Protein AF-A0A5J6XV46-F1 (afdb_monomer)

Solvent-accessible surface area (backbone atoms only — not comparable to full-atom values): 4624 Å² total; per-residue (Å²): 85,79,92,78,74,53,89,67,74,60,40,97,87,58,41,39,67,66,51,41,37,52,75,74,70,55,84,78,93,64,89,86,88,82,86,87,80,93,63,93,45,72,66,57,44,50,51,56,33,62,75,31,68,74,46,27,50,60,74,69,40,83,80,58,89,77,87,134

pLDDT: mean 95.31, std 3.85, range [71.88, 98.56]

Secondary structure (DSSP, 8-state):
-TTTT--SSSBTTTBSHHHHHHHTT---SS-------S-SSHHHHHHHHHHSHHHHHHHH-TT-----

Structure (mmCIF, N/CA/C/O backbone):
data_AF-A0A5J6XV46-F1
#
_entry.id   AF-A0A5J6XV46-F1
#
loop_
_atom_site.group_PDB
_atom_site.id
_atom_site.type_symbol
_atom_site.label_atom_id
_atom_site.label_alt_id
_atom_site.label_comp_id
_atom_site.label_asym_id
_atom_site.label_entity_id
_atom_site.label_seq_id
_atom_site.pdbx_PDB_ins_code
_atom_site.Cartn_x
_atom_site.Cartn_y
_atom_site.Cartn_z
_atom_site.occupancy
_atom_site.B_iso_or_equiv
_atom_site.auth_seq_id
_atom_site.auth_comp_id
_atom_site.auth_asym_id
_atom_site.au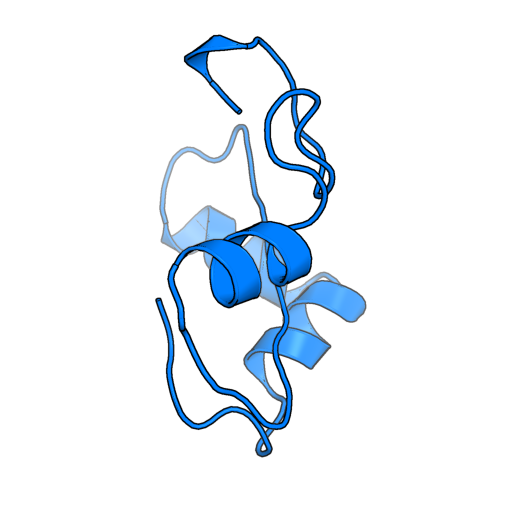th_atom_id
_atom_site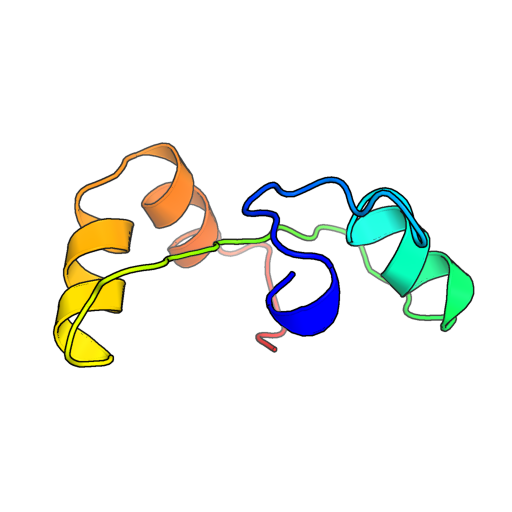.pdbx_PDB_model_num
ATOM 1 N N . MET A 1 1 ? -11.474 -6.344 1.976 1.00 91.88 1 MET A N 1
ATOM 2 C CA . MET A 1 1 ? -11.220 -6.132 3.420 1.00 91.88 1 MET A CA 1
ATOM 3 C C . MET A 1 1 ? -12.492 -5.763 4.172 1.00 91.88 1 MET A C 1
ATOM 5 O O . MET A 1 1 ? -12.972 -6.609 4.911 1.00 91.88 1 MET A O 1
ATOM 9 N N . SER A 1 2 ? -13.088 -4.584 3.934 1.00 93.75 2 SER A N 1
ATOM 10 C CA . SER A 1 2 ? -14.281 -4.112 4.671 1.00 93.75 2 SER A CA 1
ATOM 11 C C . SER A 1 2 ? -15.480 -5.073 4.613 1.00 93.75 2 SER A C 1
ATOM 13 O O . SER A 1 2 ? -15.963 -5.511 5.651 1.00 93.75 2 SER A O 1
ATOM 15 N N . GLU A 1 3 ? -15.899 -5.481 3.410 1.00 93.44 3 GLU A N 1
ATOM 16 C CA . GLU A 1 3 ? -17.071 -6.359 3.218 1.00 93.44 3 GLU A CA 1
ATOM 17 C C . GLU A 1 3 ? -16.915 -7.739 3.871 1.00 93.44 3 GLU A C 1
ATOM 19 O O . GLU A 1 3 ? -17.866 -8.286 4.418 1.00 93.44 3 GLU A O 1
ATOM 24 N N . ASN A 1 4 ? -15.695 -8.279 3.856 1.00 91.19 4 ASN A N 1
ATOM 25 C CA . ASN A 1 4 ? -15.375 -9.598 4.405 1.00 91.19 4 ASN A CA 1
ATOM 26 C C . ASN A 1 4 ? -14.861 -9.528 5.858 1.00 91.19 4 ASN A C 1
ATOM 28 O O . ASN A 1 4 ? -14.410 -10.540 6.386 1.00 91.19 4 ASN A O 1
ATOM 32 N N . GLY A 1 5 ? -14.876 -8.347 6.490 1.00 94.25 5 GLY A N 1
ATOM 33 C CA . GLY A 1 5 ? -14.560 -8.176 7.911 1.00 94.25 5 GLY A CA 1
ATOM 34 C C . GLY A 1 5 ? -13.139 -8.570 8.330 1.00 94.25 5 GLY A C 1
ATOM 35 O O . GLY A 1 5 ? -12.967 -9.128 9.410 1.00 94.25 5 GLY A O 1
ATOM 36 N N . TYR A 1 6 ? -12.121 -8.296 7.508 1.00 95.25 6 TYR A N 1
ATOM 37 C CA . TYR A 1 6 ? -10.721 -8.613 7.829 1.00 95.25 6 TYR A CA 1
ATOM 38 C C . TYR A 1 6 ? -9.770 -7.451 7.518 1.00 95.25 6 TYR A C 1
ATOM 40 O O . TYR A 1 6 ? -10.050 -6.622 6.648 1.00 95.25 6 TYR A O 1
ATOM 48 N N . PHE A 1 7 ? -8.621 -7.432 8.199 1.00 96.81 7 PHE A N 1
ATOM 49 C CA . PHE A 1 7 ? -7.517 -6.503 7.959 1.00 96.81 7 PHE A CA 1
ATOM 50 C C . PHE A 1 7 ? -6.198 -7.284 7.884 1.00 96.81 7 PHE A C 1
ATOM 52 O O . PHE A 1 7 ? -5.601 -7.618 8.905 1.00 96.81 7 PHE A O 1
ATOM 59 N N . ALA A 1 8 ? -5.807 -7.660 6.665 1.00 96.56 8 ALA A N 1
ATOM 60 C CA . ALA A 1 8 ? -4.592 -8.419 6.372 1.00 96.56 8 ALA A CA 1
ATOM 61 C C . ALA A 1 8 ? -4.235 -8.292 4.884 1.00 96.56 8 ALA A C 1
ATOM 63 O O . ALA A 1 8 ? -5.132 -8.131 4.059 1.00 96.56 8 ALA A O 1
ATOM 64 N N . HIS A 1 9 ? -2.955 -8.461 4.544 1.00 96.44 9 HIS A N 1
ATOM 65 C CA . HIS A 1 9 ? -2.475 -8.478 3.154 1.00 96.44 9 HIS A CA 1
ATOM 66 C C . HIS A 1 9 ? -3.038 -9.646 2.330 1.00 96.44 9 HIS A C 1
ATOM 68 O O . HIS A 1 9 ? -3.198 -9.550 1.119 1.00 96.44 9 HIS A O 1
ATOM 74 N N . THR A 1 10 ? -3.373 -10.769 2.968 1.00 96.44 10 THR A N 1
ATOM 75 C CA . THR A 1 10 ? -3.946 -11.921 2.263 1.00 96.44 10 THR A CA 1
ATOM 76 C C . THR A 1 10 ? -5.465 -11.873 2.323 1.00 96.44 10 THR A C 1
ATOM 78 O O . THR A 1 10 ? -6.069 -11.981 3.391 1.00 96.44 10 THR A O 1
ATOM 81 N N . SER A 1 11 ? -6.091 -11.748 1.157 1.00 94.62 11 SER A N 1
ATOM 82 C CA . SER A 1 11 ? -7.530 -11.885 0.986 1.00 94.62 11 SER A CA 1
ATOM 83 C C . SER A 1 11 ? -7.962 -13.351 1.098 1.00 94.62 11 SER A C 1
ATOM 85 O O . SER A 1 11 ? -7.387 -14.204 0.419 1.00 94.62 11 SER A O 1
ATOM 87 N N . PRO A 1 12 ? -9.031 -13.661 1.856 1.00 92.19 12 PRO A N 1
ATOM 88 C CA . PRO A 1 12 ? -9.616 -15.002 1.880 1.00 92.19 12 PRO A CA 1
ATOM 89 C C . PRO A 1 12 ? -10.262 -15.398 0.540 1.00 92.19 12 PRO A C 1
ATOM 91 O O . PRO A 1 12 ? -10.537 -16.573 0.320 1.00 92.19 12 PRO A O 1
ATOM 94 N N . THR A 1 13 ? -10.517 -14.432 -0.349 1.00 90.25 13 THR A N 1
ATOM 95 C CA . THR A 1 13 ? -11.155 -14.656 -1.657 1.00 90.25 13 THR A CA 1
ATOM 96 C C . THR A 1 13 ? -10.151 -14.620 -2.805 1.00 90.25 13 THR A C 1
ATOM 98 O O . THR A 1 13 ? -10.272 -15.399 -3.744 1.00 90.25 13 THR A O 1
ATOM 101 N N . TYR A 1 14 ? -9.175 -13.713 -2.738 1.00 88.88 14 TYR A N 1
ATOM 102 C CA . TYR A 1 14 ? -8.309 -13.381 -3.873 1.00 88.88 14 TYR A CA 1
ATOM 103 C C . TYR A 1 14 ? -6.820 -13.679 -3.646 1.00 88.88 14 TYR A C 1
AT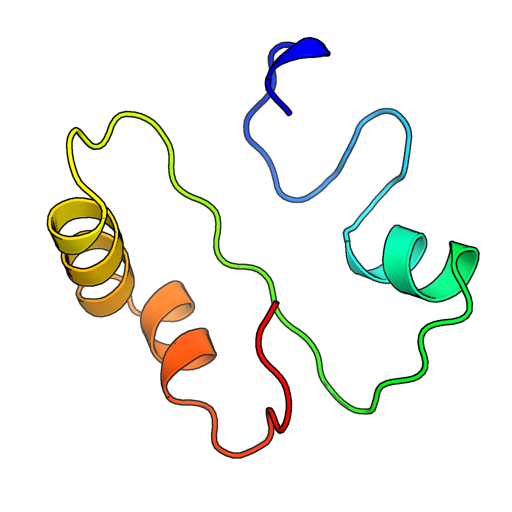OM 105 O O . TYR A 1 14 ? -6.026 -13.472 -4.558 1.00 88.88 14 TYR A O 1
ATOM 113 N N . GLY A 1 15 ? -6.429 -14.172 -2.466 1.00 94.31 15 GLY A N 1
ATOM 114 C CA . GLY A 1 15 ? -5.019 -14.377 -2.132 1.00 94.31 15 GLY A CA 1
ATOM 115 C C . GLY A 1 15 ? -4.298 -13.062 -1.831 1.00 94.31 15 GLY A C 1
ATOM 116 O O . GLY A 1 15 ? -4.898 -12.119 -1.316 1.00 94.31 15 GLY A O 1
ATOM 117 N N . SER A 1 16 ? -2.996 -13.009 -2.095 1.00 96.19 16 SER A N 1
ATOM 118 C CA . SER A 1 16 ? -2.195 -11.796 -1.900 1.00 96.19 16 SER A CA 1
ATOM 119 C C . SER A 1 16 ? -2.535 -10.710 -2.941 1.00 96.19 16 SER A C 1
ATOM 121 O O . SER A 1 16 ? -3.058 -11.029 -4.014 1.00 96.19 16 SER A O 1
ATOM 123 N N . PRO A 1 17 ? -2.192 -9.428 -2.708 1.00 94.50 17 PRO A N 1
ATOM 124 C CA . PRO A 1 17 ? -2.295 -8.383 -3.735 1.00 94.50 17 PRO A CA 1
ATOM 125 C C . PRO A 1 17 ? -1.532 -8.738 -5.024 1.00 94.50 17 PRO A C 1
ATOM 127 O O . PRO A 1 17 ? -1.937 -8.346 -6.117 1.00 94.50 17 PRO A O 1
ATOM 130 N N . PHE A 1 18 ? -0.466 -9.537 -4.926 1.00 94.88 18 PHE A N 1
ATOM 131 C CA . PHE A 1 18 ? 0.307 -10.027 -6.070 1.00 94.88 18 PHE A CA 1
ATOM 132 C C . PHE A 1 18 ? -0.466 -11.054 -6.905 1.00 94.88 18 PHE A C 1
ATOM 134 O O . PHE A 1 18 ? -0.428 -11.008 -8.137 1.00 94.88 18 PHE A O 1
ATOM 141 N N . ASP A 1 19 ? -1.217 -11.943 -6.246 1.00 94.88 19 ASP A N 1
ATOM 142 C CA . ASP A 1 19 ? -2.116 -12.886 -6.920 1.00 94.88 19 ASP A CA 1
ATOM 143 C C . ASP A 1 19 ? -3.225 -12.136 -7.659 1.00 94.88 19 ASP A C 1
ATOM 145 O O . ASP A 1 19 ? -3.525 -12.448 -8.814 1.00 94.88 19 ASP A O 1
ATOM 149 N N . MET A 1 20 ? -3.774 -11.090 -7.031 1.00 93.75 20 MET A N 1
ATOM 150 C CA . MET A 1 20 ? -4.738 -10.198 -7.670 1.00 93.75 20 MET A CA 1
ATOM 151 C C . MET A 1 20 ? -4.152 -9.510 -8.901 1.00 93.75 20 MET A C 1
ATOM 153 O O . MET A 1 20 ? -4.722 -9.634 -9.983 1.00 93.75 20 MET A O 1
ATOM 157 N N . MET A 1 21 ? -3.016 -8.817 -8.773 1.00 94.06 21 MET A N 1
ATOM 158 C CA . MET A 1 21 ? -2.385 -8.128 -9.906 1.00 94.06 21 MET A CA 1
ATOM 159 C C . MET A 1 21 ? -2.150 -9.080 -11.081 1.00 94.06 21 MET A C 1
ATOM 161 O O . MET A 1 21 ? -2.497 -8.758 -12.217 1.00 94.06 21 MET A O 1
ATOM 165 N N . LYS A 1 22 ? -1.669 -10.297 -10.802 1.00 93.50 22 LYS A N 1
ATOM 166 C CA . LYS A 1 22 ? -1.501 -11.340 -11.815 1.00 93.50 22 LYS A CA 1
ATOM 167 C C . LYS A 1 22 ? -2.827 -11.758 -12.459 1.00 93.50 22 LYS A C 1
ATOM 169 O O . LYS A 1 22 ? -2.884 -11.886 -13.680 1.00 93.50 22 LYS A O 1
ATOM 174 N N . ALA A 1 23 ? -3.882 -11.968 -11.671 1.00 93.19 23 ALA A N 1
ATOM 175 C CA . ALA A 1 23 ? -5.201 -12.356 -12.176 1.00 93.19 23 ALA A CA 1
ATOM 176 C C . ALA A 1 23 ? -5.829 -11.282 -13.083 1.00 93.19 23 ALA A C 1
ATOM 178 O O . ALA A 1 23 ? -6.517 -11.620 -14.045 1.00 93.19 23 ALA A O 1
ATOM 179 N N . PHE A 1 24 ? -5.549 -10.005 -12.814 1.00 93.44 24 PHE A N 1
ATOM 180 C CA . PHE A 1 24 ? -5.996 -8.872 -13.628 1.00 93.44 24 PHE A CA 1
ATOM 181 C C . PHE A 1 24 ? -5.040 -8.515 -14.781 1.00 93.44 24 PHE A C 1
ATOM 183 O O . PHE A 1 24 ? -5.289 -7.552 -15.502 1.00 93.44 24 PHE A O 1
ATOM 190 N N . GLY A 1 25 ? -3.970 -9.290 -14.993 1.00 95.50 25 GLY A N 1
ATOM 191 C CA . GLY A 1 25 ? -3.026 -9.076 -16.093 1.00 95.50 25 GLY A CA 1
ATOM 192 C C . GLY A 1 25 ? -2.096 -7.873 -15.907 1.00 95.50 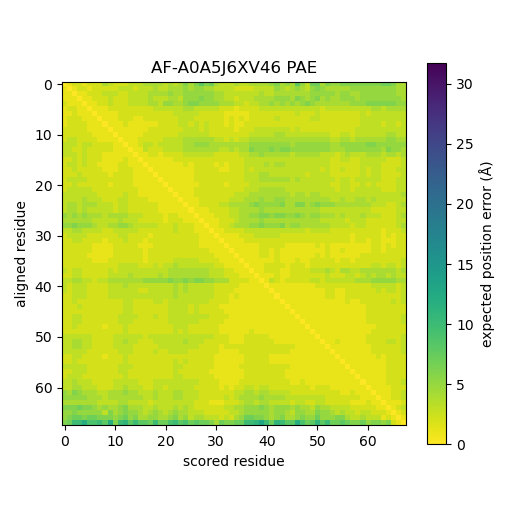25 GLY A C 1
ATOM 193 O O . GLY A 1 25 ? -1.538 -7.384 -16.887 1.00 95.50 25 GLY A O 1
ATOM 194 N N . ILE A 1 26 ? -1.915 -7.397 -14.672 1.00 93.88 26 ILE A N 1
ATOM 195 C CA . ILE A 1 26 ? -0.975 -6.325 -14.338 1.00 93.88 26 ILE A CA 1
ATOM 196 C C . ILE A 1 26 ? 0.440 -6.908 -14.294 1.00 93.88 26 ILE A C 1
ATOM 198 O O . ILE A 1 26 ? 0.731 -7.835 -13.536 1.00 93.88 26 ILE A O 1
ATOM 202 N N . THR A 1 27 ? 1.332 -6.348 -15.107 1.00 94.19 27 THR A N 1
ATOM 203 C CA . THR A 1 27 ? 2.749 -6.722 -15.155 1.00 94.19 27 THR A CA 1
ATOM 204 C C . THR A 1 27 ? 3.590 -5.730 -14.365 1.00 94.19 27 THR A C 1
ATOM 206 O O . THR A 1 27 ? 3.479 -4.528 -14.592 1.00 94.19 27 THR A O 1
ATOM 209 N N . TYR A 1 28 ? 4.469 -6.222 -13.495 1.00 93.88 28 TYR A N 1
ATOM 210 C CA . TYR A 1 28 ? 5.364 -5.398 -12.680 1.00 93.88 28 TYR A CA 1
ATOM 211 C C . TYR A 1 28 ? 6.696 -6.120 -12.432 1.00 93.88 28 TYR A C 1
ATOM 213 O O . TYR A 1 28 ? 6.785 -7.342 -12.561 1.00 93.88 28 TYR A O 1
ATOM 221 N N . VAL A 1 29 ? 7.733 -5.360 -12.069 1.00 94.56 29 VAL A N 1
ATOM 222 C CA . VAL A 1 29 ? 9.053 -5.898 -11.675 1.00 94.56 29 VAL A CA 1
ATOM 223 C C . VAL A 1 29 ? 9.197 -5.954 -10.153 1.00 94.56 29 VAL A C 1
ATOM 225 O O . VAL A 1 29 ? 9.766 -6.900 -9.618 1.00 94.56 29 VAL A O 1
ATOM 228 N N . ALA A 1 30 ? 8.640 -4.966 -9.454 1.00 94.38 30 ALA A N 1
ATOM 229 C CA . ALA A 1 30 ? 8.561 -4.909 -8.002 1.00 94.38 30 ALA A CA 1
ATOM 230 C C . ALA A 1 30 ? 7.212 -4.302 -7.603 1.00 94.38 30 ALA A C 1
ATOM 232 O O . ALA A 1 30 ? 6.682 -3.460 -8.326 1.00 94.38 30 ALA A O 1
ATOM 233 N N . ALA A 1 31 ? 6.653 -4.747 -6.481 1.00 95.69 31 ALA A N 1
ATOM 234 C CA . ALA A 1 31 ? 5.413 -4.210 -5.941 1.00 95.69 31 ALA A CA 1
ATOM 235 C C . ALA A 1 31 ? 5.367 -4.396 -4.420 1.00 95.69 31 ALA A C 1
ATOM 237 O O . ALA A 1 31 ? 5.959 -5.338 -3.890 1.00 95.69 31 ALA A O 1
ATOM 238 N N . ALA A 1 32 ? 4.629 -3.523 -3.742 1.00 96.56 32 ALA A N 1
ATOM 239 C CA . ALA A 1 32 ? 4.372 -3.586 -2.310 1.00 96.56 32 ALA A CA 1
ATOM 240 C C . ALA A 1 32 ? 2.979 -3.041 -1.982 1.00 96.56 32 ALA A C 1
ATOM 242 O O . ALA A 1 32 ? 2.368 -2.348 -2.792 1.00 96.56 32 ALA A O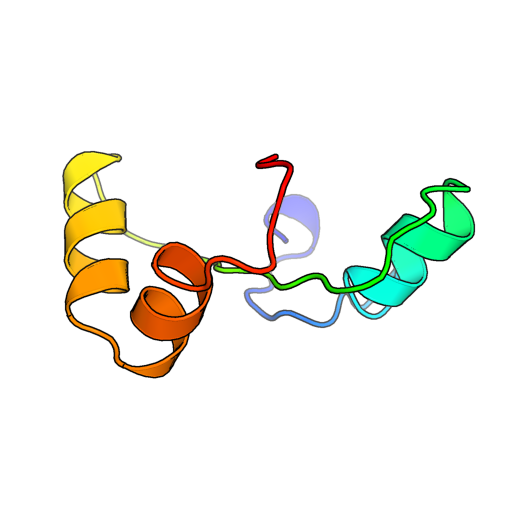 1
ATOM 243 N N . GLU A 1 33 ? 2.487 -3.355 -0.785 1.00 97.50 33 GLU A N 1
ATOM 244 C CA . GLU A 1 33 ? 1.197 -2.889 -0.282 1.00 97.50 33 GLU A CA 1
ATOM 245 C C . GLU A 1 33 ? 1.377 -2.322 1.129 1.00 97.50 33 GLU A C 1
ATOM 247 O O . GLU A 1 33 ? 1.934 -2.986 2.003 1.00 97.50 33 GLU A O 1
ATOM 252 N N . ASN A 1 34 ? 0.856 -1.117 1.355 1.00 98.00 34 ASN A N 1
ATOM 253 C CA . ASN A 1 34 ? 0.669 -0.553 2.686 1.00 98.00 34 ASN A CA 1
ATOM 254 C C . ASN A 1 34 ? -0.836 -0.502 2.981 1.00 98.00 34 ASN A C 1
ATOM 256 O O . ASN A 1 34 ? -1.606 0.032 2.186 1.00 98.00 34 ASN A O 1
ATOM 260 N N . ILE A 1 35 ? -1.259 -1.030 4.132 1.00 97.62 35 ILE A N 1
ATOM 261 C CA . ILE A 1 35 ? -2.657 -0.977 4.58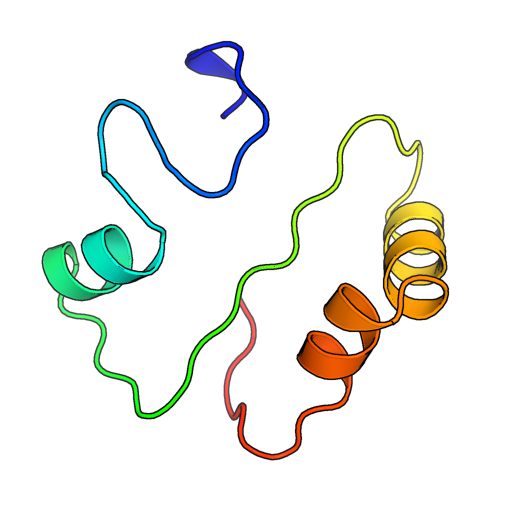3 1.00 97.62 35 ILE A CA 1
ATOM 262 C C . ILE A 1 35 ? -2.755 -0.268 5.930 1.00 97.62 35 ILE A C 1
ATOM 264 O O . ILE A 1 35 ? -1.862 -0.362 6.770 1.00 97.62 35 ILE A O 1
ATOM 268 N N . ALA A 1 36 ? -3.847 0.462 6.145 1.00 97.56 36 ALA A N 1
ATOM 269 C CA . ALA A 1 36 ? -4.132 1.151 7.399 1.00 97.56 36 ALA A CA 1
ATOM 270 C C . ALA A 1 36 ? -5.626 1.071 7.729 1.00 97.56 36 ALA A C 1
ATOM 272 O O . ALA A 1 36 ? -6.475 1.057 6.839 1.00 97.56 36 ALA A O 1
ATOM 273 N N . GLN A 1 37 ? -5.956 1.044 9.021 1.00 96.56 37 GLN A N 1
ATOM 274 C CA . GLN A 1 37 ? -7.333 1.064 9.517 1.00 96.56 37 GLN A CA 1
ATOM 275 C C . GLN A 1 37 ? -7.414 1.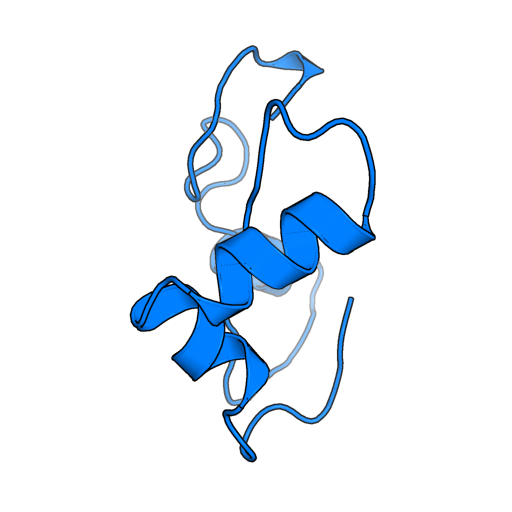911 10.792 1.00 96.56 37 GLN A C 1
ATOM 277 O O . GLN A 1 37 ? -6.451 1.994 11.545 1.00 96.56 37 GLN A O 1
ATOM 282 N N . GLY A 1 38 ? -8.557 2.560 11.031 1.00 96.06 38 GLY A N 1
ATOM 283 C CA . GLY A 1 38 ? -8.845 3.265 12.290 1.00 96.06 38 GLY A CA 1
ATOM 284 C C . GLY A 1 38 ? -8.364 4.719 12.376 1.00 96.06 38 GLY A C 1
ATOM 285 O O . GLY A 1 38 ? -8.677 5.404 13.348 1.00 96.06 38 GLY A O 1
ATOM 286 N N . HIS A 1 39 ? -7.661 5.218 11.361 1.00 97.50 39 HIS A N 1
ATOM 287 C CA . HIS A 1 39 ? -7.222 6.612 11.283 1.00 97.50 39 HIS A CA 1
ATOM 288 C C . HIS A 1 39 ? -8.377 7.522 10.842 1.00 97.50 39 HIS A C 1
ATOM 290 O O . HIS A 1 39 ? -9.251 7.110 10.079 1.00 97.50 39 HIS A O 1
ATOM 296 N N . ARG A 1 40 ? -8.389 8.770 11.325 1.00 97.31 40 ARG A N 1
ATOM 297 C CA . ARG A 1 40 ? -9.464 9.738 11.031 1.00 97.31 40 ARG A CA 1
ATOM 298 C C . ARG A 1 40 ? -9.227 10.563 9.770 1.00 97.31 40 ARG A C 1
ATOM 300 O O . ARG A 1 40 ? -10.191 11.082 9.216 1.00 97.31 40 ARG A O 1
ATOM 307 N N . THR A 1 41 ? -7.974 10.714 9.352 1.00 98.12 41 THR A N 1
ATOM 308 C CA . THR A 1 41 ? -7.593 11.501 8.174 1.00 98.12 41 THR A CA 1
ATOM 309 C C . THR A 1 41 ? -6.489 10.794 7.394 1.00 98.12 41 THR A C 1
ATOM 311 O O . THR A 1 41 ? -5.820 9.905 7.926 1.00 98.12 41 THR A O 1
ATOM 314 N N . ALA A 1 42 ? -6.305 11.187 6.134 1.00 97.50 42 ALA A N 1
ATOM 315 C CA . ALA A 1 42 ? -5.241 10.654 5.289 1.00 97.50 42 ALA A CA 1
ATOM 316 C C . ALA A 1 42 ? -3.850 11.063 5.799 1.00 97.50 42 ALA A C 1
ATOM 318 O O . ALA A 1 42 ? -2.920 10.267 5.750 1.00 97.50 42 ALA A O 1
ATOM 319 N N . GLU A 1 43 ? -3.718 12.267 6.359 1.00 98.38 43 GLU A N 1
ATOM 320 C CA . GLU A 1 43 ? -2.472 12.750 6.962 1.00 98.38 43 GLU A CA 1
ATOM 321 C C . GLU A 1 43 ? -2.050 11.856 8.130 1.00 98.38 43 GLU A C 1
ATOM 323 O O . GLU A 1 43 ? -0.891 11.465 8.203 1.00 98.38 43 GLU A O 1
ATOM 328 N N . ALA A 1 44 ? -3.001 11.453 8.982 1.00 98.56 44 ALA A N 1
ATOM 329 C CA . ALA A 1 44 ? -2.728 10.536 10.086 1.00 98.56 44 ALA A CA 1
ATOM 330 C C . ALA A 1 44 ? -2.320 9.132 9.600 1.00 98.56 44 ALA A C 1
ATOM 332 O O . ALA A 1 44 ? -1.506 8.475 10.242 1.00 98.56 44 ALA A O 1
ATOM 333 N N . VAL A 1 45 ? -2.865 8.665 8.467 1.00 98.38 45 VAL A N 1
ATOM 334 C CA . VAL A 1 45 ? -2.418 7.411 7.831 1.00 98.38 45 VAL A CA 1
ATOM 335 C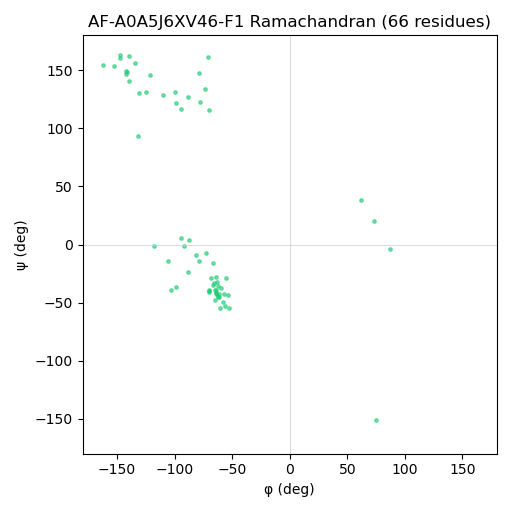 C . VAL A 1 45 ? -0.979 7.545 7.340 1.00 98.38 45 VAL A C 1
ATOM 337 O O . VAL A 1 45 ? -0.157 6.671 7.605 1.00 98.38 45 VAL A O 1
ATOM 340 N N . MET A 1 46 ? -0.670 8.642 6.646 1.00 98.12 46 MET A N 1
ATOM 341 C CA . MET A 1 46 ? 0.660 8.878 6.094 1.00 98.12 46 MET A CA 1
ATOM 342 C C . MET A 1 46 ? 1.715 9.000 7.195 1.00 98.12 46 MET A C 1
ATOM 344 O O . MET A 1 46 ? 2.777 8.396 7.084 1.00 98.12 46 MET A O 1
ATOM 348 N N . GLU A 1 47 ? 1.417 9.729 8.272 1.00 98.50 47 GLU A N 1
ATOM 349 C CA . GLU A 1 47 ? 2.279 9.816 9.455 1.00 98.50 47 GLU A CA 1
ATOM 350 C C . GLU A 1 47 ? 2.530 8.423 10.052 1.00 98.50 47 GLU A C 1
ATOM 352 O O . GLU A 1 47 ? 3.681 8.013 10.195 1.00 98.50 47 GLU A O 1
ATOM 357 N N . GLY A 1 48 ? 1.469 7.637 10.270 1.00 98.25 48 GLY A N 1
ATOM 358 C CA . GLY A 1 48 ? 1.587 6.273 10.788 1.00 98.25 48 GLY A CA 1
ATOM 359 C C . GLY A 1 48 ? 2.419 5.339 9.899 1.00 98.25 48 GLY A C 1
ATOM 360 O O . GLY A 1 48 ? 3.190 4.520 10.406 1.00 98.25 48 GLY A O 1
ATOM 361 N N . TRP A 1 49 ? 2.312 5.461 8.573 1.00 98.50 49 TRP A N 1
ATOM 362 C CA . TRP A 1 49 ? 3.167 4.711 7.653 1.00 98.50 49 TRP A CA 1
ATOM 363 C C . TRP A 1 49 ? 4.618 5.194 7.675 1.00 98.50 49 TRP A C 1
ATOM 365 O O . TRP A 1 49 ? 5.523 4.365 7.665 1.00 98.50 49 TRP A O 1
ATOM 375 N N . MET A 1 50 ? 4.868 6.502 7.741 1.00 98.50 50 MET A N 1
ATOM 376 C CA . MET A 1 50 ? 6.231 7.043 7.780 1.00 98.50 50 MET A CA 1
ATOM 377 C C . MET A 1 50 ? 6.968 6.723 9.089 1.00 98.50 50 MET A C 1
ATOM 379 O O . MET A 1 50 ? 8.192 6.553 9.078 1.00 98.50 50 MET A O 1
ATOM 383 N N . ASP A 1 51 ? 6.248 6.570 10.198 1.00 98.31 51 ASP A N 1
ATOM 384 C CA . ASP A 1 51 ? 6.823 6.184 11.492 1.00 98.31 51 ASP A CA 1
ATOM 385 C C . ASP A 1 51 ? 7.109 4.677 11.608 1.00 98.31 51 ASP A C 1
ATOM 387 O O . ASP A 1 51 ? 7.868 4.241 12.476 1.00 98.31 51 ASP A O 1
ATOM 391 N N . SER A 1 52 ? 6.558 3.866 10.705 1.00 98.19 52 SER A N 1
ATOM 392 C CA . SER A 1 52 ? 6.763 2.421 10.660 1.00 98.19 52 SER A CA 1
ATOM 393 C C . SER A 1 52 ? 7.829 2.052 9.629 1.00 98.19 52 SER A C 1
ATOM 395 O O . SER A 1 52 ? 7.669 2.335 8.449 1.00 98.19 52 SER A O 1
ATOM 397 N N . GLU A 1 53 ? 8.905 1.379 10.050 1.00 98.12 53 GLU A N 1
ATOM 398 C CA . GLU A 1 53 ? 10.045 1.053 9.176 1.00 98.12 53 GLU A CA 1
ATOM 399 C C . GLU A 1 53 ? 9.628 0.349 7.878 1.00 98.12 53 GLU A C 1
ATOM 401 O O . GLU A 1 53 ? 9.896 0.881 6.807 1.00 98.12 53 GLU A O 1
ATOM 406 N N . GLY A 1 54 ? 8.888 -0.761 7.954 1.00 98.06 54 GLY A N 1
ATOM 407 C CA . GLY A 1 54 ? 8.477 -1.502 6.755 1.00 98.06 54 GLY A CA 1
ATOM 408 C C . GLY A 1 54 ? 7.543 -0.715 5.824 1.00 98.06 54 GLY A C 1
ATOM 409 O O . GLY A 1 54 ? 7.691 -0.763 4.604 1.00 98.06 54 GLY A O 1
ATOM 410 N N . HIS A 1 55 ? 6.603 0.064 6.371 1.00 98.50 55 HIS A N 1
ATOM 411 C CA . HIS A 1 55 ? 5.718 0.889 5.541 1.00 98.50 55 HIS A CA 1
ATOM 412 C C . HIS A 1 55 ? 6.473 2.061 4.898 1.00 98.50 55 HIS A C 1
ATOM 414 O O . HIS A 1 55 ? 6.257 2.366 3.720 1.00 98.50 55 HIS A O 1
ATOM 420 N N . ARG A 1 56 ? 7.381 2.698 5.646 1.00 98.50 56 ARG A N 1
ATOM 421 C CA . ARG A 1 56 ? 8.250 3.769 5.154 1.00 98.50 56 ARG A CA 1
ATOM 422 C C . ARG A 1 56 ? 9.204 3.264 4.078 1.00 98.50 56 ARG A C 1
ATOM 424 O O . ARG A 1 56 ? 9.401 3.959 3.086 1.00 98.50 56 ARG A O 1
ATOM 431 N N . GLU A 1 57 ? 9.782 2.079 4.252 1.00 98.19 57 GLU A N 1
ATOM 432 C CA . GLU A 1 57 ? 10.623 1.441 3.237 1.00 98.19 57 GLU A CA 1
ATOM 433 C C . GLU A 1 57 ? 9.865 1.277 1.924 1.00 98.19 57 GLU A C 1
ATOM 435 O O . GLU A 1 57 ? 10.408 1.615 0.875 1.00 98.19 57 GLU A O 1
ATOM 440 N N . ASN A 1 58 ? 8.595 0.861 1.974 1.00 97.62 58 ASN A N 1
ATOM 441 C CA . ASN A 1 58 ? 7.769 0.788 0.773 1.00 97.62 58 ASN A CA 1
ATOM 442 C C . ASN A 1 58 ? 7.579 2.165 0.120 1.00 97.62 58 ASN A C 1
ATOM 444 O O . ASN A 1 58 ? 7.749 2.286 -1.086 1.00 97.62 58 ASN A O 1
ATOM 448 N N . ILE A 1 59 ? 7.282 3.210 0.899 1.00 97.19 59 ILE A N 1
ATOM 449 C CA . ILE A 1 59 ? 7.058 4.574 0.382 1.00 97.19 59 ILE A CA 1
ATOM 450 C C . ILE A 1 59 ? 8.325 5.175 -0.245 1.00 97.19 59 ILE A C 1
ATOM 452 O O . ILE A 1 59 ? 8.251 5.867 -1.258 1.00 97.19 59 ILE A O 1
ATOM 456 N N . LEU A 1 60 ? 9.492 4.940 0.357 1.00 97.12 60 LEU A N 1
ATOM 457 C CA . LEU A 1 60 ? 10.756 5.555 -0.060 1.00 97.12 60 LEU A CA 1
ATOM 458 C C . LEU A 1 60 ? 11.540 4.722 -1.083 1.00 97.12 60 LEU A C 1
ATOM 460 O O . LEU A 1 60 ? 12.617 5.146 -1.507 1.00 97.12 60 LEU A O 1
ATOM 464 N N . ASN A 1 61 ? 11.044 3.545 -1.473 1.00 96.88 61 ASN A N 1
ATOM 465 C CA . ASN A 1 61 ? 11.751 2.664 -2.392 1.00 96.88 61 ASN A CA 1
ATOM 466 C C . ASN A 1 61 ? 11.766 3.257 -3.816 1.00 96.88 61 ASN A C 1
ATOM 468 O O . ASN A 1 61 ? 10.718 3.339 -4.458 1.00 96.88 61 ASN A O 1
ATOM 472 N N . PRO A 1 62 ? 12.945 3.606 -4.366 1.00 95.88 62 PRO A N 1
ATOM 473 C CA . PRO A 1 62 ? 13.042 4.228 -5.686 1.00 95.88 62 PRO A CA 1
ATOM 474 C C . PRO A 1 62 ? 12.755 3.260 -6.844 1.00 95.88 62 PRO A C 1
ATOM 476 O O . PRO A 1 62 ? 12.708 3.688 -7.993 1.00 95.88 62 PRO A O 1
ATOM 479 N N . ASN A 1 63 ? 12.603 1.959 -6.571 1.00 95.75 63 ASN A N 1
ATOM 480 C CA . ASN A 1 63 ? 12.299 0.958 -7.594 1.00 95.75 63 ASN A CA 1
ATOM 481 C C . ASN A 1 63 ? 10.808 0.903 -7.960 1.00 95.75 63 ASN A C 1
ATOM 483 O O . ASN A 1 63 ? 10.454 0.204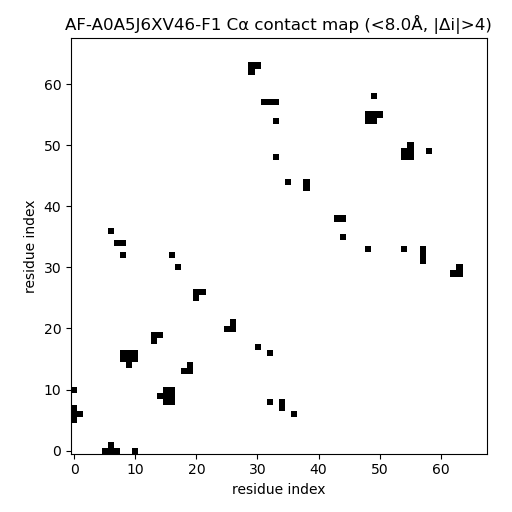 -8.910 1.00 95.75 63 ASN A O 1
ATOM 487 N N . TYR A 1 64 ? 9.936 1.593 -7.220 1.00 95.31 64 TYR A N 1
ATOM 488 C CA . TYR A 1 64 ? 8.523 1.702 -7.570 1.00 95.31 64 TYR A CA 1
ATOM 489 C C . TYR A 1 64 ? 8.301 2.896 -8.494 1.00 95.31 64 TYR A C 1
ATOM 491 O O . TYR A 1 64 ? 8.711 4.019 -8.202 1.00 95.31 64 TYR A O 1
ATOM 499 N N . THR A 1 65 ? 7.657 2.637 -9.628 1.00 94.00 65 THR A N 1
ATOM 500 C CA . THR A 1 65 ? 7.418 3.633 -10.682 1.00 94.00 65 THR A CA 1
ATOM 501 C C . THR A 1 65 ? 5.977 4.119 -10.735 1.00 94.00 65 THR A C 1
ATOM 503 O O . THR A 1 65 ? 5.712 5.148 -11.349 1.00 94.00 65 THR A O 1
ATOM 506 N N . ASP A 1 66 ? 5.063 3.412 -10.069 1.00 91.81 66 ASP A N 1
ATOM 507 C CA . ASP A 1 66 ? 3.623 3.629 -10.132 1.00 91.81 66 ASP A CA 1
ATOM 508 C C . ASP A 1 66 ? 3.014 3.476 -8.730 1.00 91.81 66 ASP A C 1
ATOM 510 O O . ASP A 1 66 ? 3.418 2.597 -7.966 1.00 91.81 66 ASP A O 1
ATOM 514 N N . TRP A 1 67 ? 2.038 4.328 -8.401 1.00 85.38 67 TRP A N 1
ATOM 515 C CA . TRP A 1 67 ? 1.322 4.333 -7.120 1.00 85.38 67 TRP A CA 1
ATOM 516 C C . TRP A 1 67 ? -0.182 4.226 -7.387 1.00 85.38 67 TRP A C 1
ATOM 518 O O . TRP A 1 67 ? -0.701 4.950 -8.241 1.00 85.38 67 TRP A O 1
ATOM 528 N N . LEU A 1 68 ? -0.857 3.315 -6.679 1.00 71.88 68 LEU A N 1
ATOM 529 C CA . LEU A 1 68 ? -2.294 3.031 -6.792 1.00 71.88 68 LEU A CA 1
ATOM 530 C C . LEU A 1 68 ? -3.049 3.452 -5.530 1.00 71.88 68 LEU A C 1
ATOM 532 O O . LEU A 1 68 ? -2.462 3.328 -4.431 1.00 71.88 68 LEU A O 1
#

Sequence (68 aa):
MSENGYFAHTSPTYGSPFDMMKAFGITYVAAAENIAQGHRTAEAVMEGWMDSEGHRENILNPNYTDWL

Nearest PDB structures (foldseek):
  4ifa-assembly1_A  TM=9.415E-01  e=3.127E-03  Bacillus anthracis str. Ames

Foldseek 3Di:
DVVVPDDDQQDPVQGHVVSVCVVVVNDDDDDDDDDDPDDPDPVRSVVVLCVDPVSVCRVPPPRDDDDD

Radius of gyration: 13.25 Å; Cα contacts (8 Å, |Δi|>4): 41; chains: 1; bounding box: 30×28×28 Å

Mean predicted aligned error: 2.54 Å